Protein AF-A0A7R7CQD2-F1 (afdb_monomer)

Foldseek 3Di:
DPDDPPPPPPPPPDDDDFDQQQAHPPQDLPPPPVLVVLSRQLRSCLVVFVQLSNLQSLLVSLLVLLCLLCVLQVNNVQQADPVRHGHDLVSSLVSVVVCPRHNDDPCLNVLSVLSVVSNCCSVPPPPDDGGSVSSVVSRVVSNVSSNRSSVSSVD

Mean predicted aligned error: 5.49 Å

Solvent-accessible surface area (backbone atoms only — not comparable to full-atom values): 8810 Å² total; per-residue (Å²): 145,85,80,75,91,72,72,63,78,71,74,76,82,71,90,72,92,59,68,46,85,55,49,56,80,86,59,62,58,58,85,40,67,69,57,53,47,40,46,49,47,22,14,36,23,49,79,69,67,38,29,31,60,16,34,39,31,51,32,53,51,53,49,52,33,48,53,40,23,31,48,61,63,74,42,44,71,79,42,38,43,96,88,70,45,73,51,55,69,69,55,42,50,53,51,42,68,67,50,79,76,42,86,73,63,90,62,43,64,61,44,52,51,48,39,48,52,52,18,50,35,38,74,67,39,94,88,54,73,50,43,70,62,61,51,59,74,42,29,72,54,47,42,54,43,53,53,51,30,23,56,55,34,72,57

pLDDT: mean 92.01, std 12.52, range [43.28, 98.56]

Sequence (155 aa):
MFSDKYAGSFPIARAVRVTDSVIQNDLSLGGRSHLDQIRREANGCYDSGFYNACAMMCRRLVELLLIEAFQKGGHINAITAANGELRSFGDIIAATKSKQYVKLSRSAPSTLDKVKATGDAAAHHRYYNTSKRDIDDLNPNLRQLVAELAALAGL

Radius of gyration: 17.24 Å; Cα contacts (8 Å, |Δi|>4): 181; chains: 1; bounding box: 34×47×50 Å

Nearest PDB structures (foldseek):
  2hsb-assembly1_A  TM=8.829E-01  e=1.410E-02  Archaeoglobus fulgidus
  2q00-assembly1_A  TM=7.595E-01  e=1.169E-01  Saccharolobus solfataricus P2
  4nqf-assembly1_A  TM=5.300E-01  e=5.857E-01  Agrobacterium fabrum str. C58
  7dmf-assembly1_A  TM=3.410E-01  e=3.413E+00  synthetic construct

Structure (mmCIF, N/CA/C/O backbone):
data_AF-A0A7R7CQD2-F1
#
_entry.id   AF-A0A7R7CQD2-F1
#
loop_
_atom_site.group_PDB
_atom_site.id
_atom_site.type_symbol
_atom_site.label_atom_id
_atom_site.label_alt_id
_atom_site.label_comp_id
_atom_site.label_asym_id
_atom_site.label_entity_id
_atom_site.label_seq_id
_atom_site.pdbx_PDB_ins_code
_atom_site.Cartn_x
_atom_site.Cartn_y
_atom_site.Cartn_z
_atom_site.occupancy
_atom_site.B_iso_or_equiv
_atom_site.auth_seq_id
_atom_site.auth_comp_id
_atom_site.auth_asym_id
_atom_site.auth_atom_id
_atom_site.pdbx_PDB_model_num
ATOM 1 N N . MET A 1 1 ? -12.713 33.170 -26.641 1.00 43.28 1 MET A N 1
ATOM 2 C CA . MET A 1 1 ? -11.629 32.733 -27.549 1.00 43.28 1 MET A CA 1
ATOM 3 C C . MET A 1 1 ? -10.575 31.955 -26.754 1.00 43.28 1 MET A C 1
ATOM 5 O O . MET A 1 1 ? -9.477 32.438 -26.555 1.00 43.28 1 MET A O 1
ATOM 9 N N . PHE A 1 2 ? -10.939 30.772 -26.251 1.00 45.31 2 PHE A N 1
ATOM 10 C CA . PHE A 1 2 ? -10.046 29.769 -25.648 1.00 45.31 2 PHE A CA 1
ATOM 11 C C . PHE A 1 2 ? -10.810 28.437 -25.706 1.00 45.31 2 PHE A C 1
ATOM 13 O O . PHE A 1 2 ? -11.569 28.152 -24.787 1.00 45.31 2 PHE A O 1
ATOM 20 N N . SER A 1 3 ? -10.729 27.672 -26.804 1.00 51.88 3 SER A N 1
ATOM 21 C CA . SER A 1 3 ? -11.195 26.268 -26.755 1.00 51.88 3 SER A CA 1
ATOM 22 C C . SER A 1 3 ? -10.819 25.317 -27.890 1.00 51.88 3 SER A C 1
ATOM 24 O O . SER A 1 3 ? -11.083 24.142 -27.719 1.00 51.88 3 SER A O 1
ATOM 26 N N . ASP A 1 4 ? -10.142 25.715 -28.973 1.00 54.16 4 ASP A N 1
ATOM 27 C CA . ASP A 1 4 ? -9.929 24.747 -30.077 1.00 54.16 4 ASP A CA 1
ATOM 28 C C . ASP A 1 4 ? -8.476 24.303 -30.304 1.00 54.16 4 ASP A C 1
ATOM 30 O O . ASP A 1 4 ? -8.220 23.402 -31.095 1.00 54.16 4 ASP A O 1
ATOM 34 N N . LYS A 1 5 ? -7.491 24.867 -29.588 1.00 49.69 5 LYS A N 1
ATOM 35 C CA . LYS A 1 5 ? -6.067 24.504 -29.779 1.00 49.69 5 LYS A CA 1
ATOM 36 C C . LYS A 1 5 ? -5.597 23.266 -29.005 1.00 49.69 5 LYS A C 1
ATOM 38 O O . LYS A 1 5 ? -4.480 22.815 -29.234 1.00 49.69 5 LYS A O 1
ATOM 43 N N . TYR A 1 6 ? -6.433 22.714 -28.125 1.00 57.38 6 TYR A N 1
ATOM 44 C CA . TYR A 1 6 ? -6.125 21.505 -27.347 1.00 57.38 6 TYR A CA 1
ATOM 45 C C . TYR A 1 6 ? -7.096 20.352 -27.608 1.00 57.38 6 TYR A C 1
ATOM 47 O O . TYR A 1 6 ? -7.024 19.337 -26.924 1.00 57.38 6 TYR A O 1
ATOM 55 N N . ALA A 1 7 ? -7.934 20.444 -28.646 1.00 48.47 7 ALA A N 1
ATOM 56 C CA . ALA A 1 7 ? -8.692 19.308 -29.174 1.00 48.47 7 ALA A CA 1
ATOM 57 C C . ALA A 1 7 ? -7.779 18.309 -29.923 1.00 48.47 7 ALA A C 1
ATOM 59 O O . ALA A 1 7 ? -8.175 17.688 -30.906 1.00 48.47 7 ALA A O 1
ATOM 60 N N . GLY A 1 8 ? -6.523 18.174 -29.482 1.00 51.31 8 GLY A N 1
ATOM 61 C CA . GLY A 1 8 ? -5.679 17.062 -29.868 1.00 51.31 8 GLY A CA 1
ATOM 62 C C . GLY A 1 8 ? -6.349 15.810 -29.335 1.00 51.31 8 GLY A C 1
ATOM 63 O O . GLY A 1 8 ? -6.608 15.711 -28.139 1.00 51.31 8 GLY A O 1
ATOM 64 N N . SER A 1 9 ? -6.679 14.890 -30.235 1.00 57.34 9 SER A N 1
ATOM 65 C CA . SER A 1 9 ? -7.188 13.566 -29.907 1.00 57.34 9 SER A CA 1
ATOM 66 C C . SER A 1 9 ? -6.349 12.976 -28.775 1.00 57.34 9 SER A C 1
ATOM 68 O O . SER A 1 9 ? -5.211 12.557 -29.007 1.00 57.34 9 SER A O 1
ATOM 70 N N . PHE A 1 10 ? -6.881 12.957 -27.550 1.00 48.28 10 PHE A N 1
ATOM 71 C CA . PHE A 1 10 ? -6.310 12.116 -26.512 1.00 48.28 10 PHE A CA 1
ATOM 72 C C . PHE A 1 10 ? -6.282 10.709 -27.107 1.00 48.28 10 PHE A C 1
ATOM 74 O O . PHE A 1 10 ? -7.324 10.253 -27.593 1.00 48.28 10 PHE A O 1
ATOM 81 N N . PRO A 1 11 ? -5.113 10.048 -27.178 1.00 56.62 11 PRO A N 1
ATOM 82 C CA . PRO A 1 11 ? -5.060 8.705 -27.718 1.00 56.62 11 PRO A CA 1
ATOM 83 C C . PRO A 1 11 ? -6.063 7.869 -26.930 1.00 56.62 11 PRO A C 1
ATOM 85 O O . PRO A 1 11 ? -6.013 7.841 -25.698 1.00 56.62 11 PRO A O 1
ATOM 88 N N . ILE A 1 12 ? -7.005 7.242 -27.641 1.00 59.44 12 ILE A N 1
ATOM 89 C CA . ILE A 1 12 ? -7.933 6.283 -27.044 1.00 59.44 12 ILE A CA 1
ATOM 90 C C . ILE A 1 12 ? -7.062 5.310 -26.259 1.00 59.44 12 ILE A C 1
ATOM 92 O O . ILE A 1 12 ? -6.145 4.713 -26.832 1.00 59.44 12 ILE A O 1
ATOM 96 N N . ALA A 1 13 ? -7.290 5.227 -24.946 1.00 66.69 13 ALA A N 1
ATOM 97 C CA . ALA A 1 13 ? -6.454 4.441 -24.055 1.00 66.69 13 ALA A CA 1
ATOM 98 C C . ALA A 1 13 ? -6.352 3.016 -24.609 1.00 66.69 13 ALA A C 1
ATOM 100 O O . ALA A 1 13 ? -7.338 2.279 -24.668 1.00 66.69 13 ALA A O 1
ATOM 101 N N . ARG A 1 14 ? -5.160 2.646 -25.084 1.00 72.25 14 ARG A N 1
ATOM 102 C CA . ARG A 1 14 ? -4.939 1.329 -25.673 1.00 72.25 14 ARG A CA 1
ATOM 103 C C . ARG A 1 14 ? -5.132 0.282 -24.582 1.00 72.25 14 ARG A C 1
ATOM 105 O O . ARG A 1 14 ? -4.635 0.444 -23.469 1.00 72.25 14 ARG A O 1
ATOM 112 N N . ALA A 1 15 ? -5.813 -0.812 -24.911 1.00 73.06 15 ALA A N 1
ATOM 113 C CA . ALA A 1 15 ? -5.866 -1.969 -24.031 1.00 73.06 15 ALA A CA 1
ATOM 114 C C . ALA A 1 15 ? -4.437 -2.496 -23.813 1.00 73.06 15 ALA A C 1
ATOM 116 O O . ALA A 1 15 ? -3.817 -3.057 -24.719 1.00 73.06 15 ALA A O 1
ATOM 117 N N . VAL A 1 16 ? -3.897 -2.257 -22.618 1.00 82.56 16 VAL A N 1
ATOM 118 C CA . VAL A 1 16 ? -2.614 -2.807 -22.173 1.00 82.56 16 VAL A CA 1
ATOM 119 C C . VAL A 1 16 ? -2.892 -4.143 -21.498 1.00 82.56 16 VAL A C 1
ATOM 121 O O . VAL A 1 16 ? -3.764 -4.226 -20.625 1.00 82.56 16 VAL A O 1
ATOM 124 N N . ARG A 1 17 ? -2.160 -5.183 -21.911 1.00 87.38 17 ARG A N 1
ATOM 125 C CA . ARG A 1 17 ? -2.143 -6.465 -21.204 1.00 87.38 17 ARG A CA 1
ATOM 126 C C . ARG A 1 17 ? -1.396 -6.256 -19.892 1.00 87.38 17 ARG A C 1
ATOM 128 O O . ARG A 1 17 ? -0.230 -5.885 -19.921 1.00 87.38 17 ARG A O 1
ATOM 135 N N . VAL A 1 18 ? -2.089 -6.486 -18.786 1.00 94.50 18 VAL A N 1
ATOM 136 C CA . VAL A 1 18 ? -1.562 -6.332 -17.430 1.00 94.50 18 VAL A CA 1
ATOM 137 C C . VAL A 1 18 ? -1.552 -7.707 -16.772 1.00 94.50 18 VAL A C 1
ATOM 139 O O . VAL A 1 18 ? -2.554 -8.422 -16.826 1.00 94.50 18 VAL A O 1
ATOM 142 N N . THR A 1 19 ? -0.407 -8.095 -16.224 1.00 95.31 19 THR A N 1
ATOM 143 C CA . THR A 1 19 ? -0.223 -9.301 -15.418 1.00 95.31 19 THR A CA 1
ATOM 144 C C . THR A 1 19 ? -0.732 -9.068 -13.997 1.00 95.31 19 THR A C 1
ATOM 146 O O . THR A 1 19 ? -1.282 -8.018 -13.675 1.00 95.31 19 THR A O 1
ATOM 149 N N . ASP A 1 20 ? -0.575 -10.051 -13.125 1.00 94.88 20 ASP A N 1
ATOM 150 C CA . ASP A 1 20 ? -0.905 -9.957 -11.707 1.00 94.88 20 ASP A CA 1
ATOM 151 C C . ASP A 1 20 ? 0.328 -10.190 -10.818 1.00 94.88 20 ASP A C 1
ATOM 153 O O . ASP A 1 20 ? 0.252 -10.693 -9.697 1.00 94.88 20 ASP A O 1
ATOM 157 N N . SER A 1 21 ? 1.493 -9.784 -11.341 1.00 93.56 21 SER A N 1
ATOM 158 C CA . SER A 1 21 ? 2.806 -10.033 -10.741 1.00 93.56 21 SER A CA 1
ATOM 159 C C . SER A 1 21 ? 3.007 -9.362 -9.382 1.00 93.56 21 SER A C 1
ATOM 161 O O . SER A 1 21 ? 3.820 -9.852 -8.600 1.00 93.56 21 SER A O 1
ATOM 163 N N . VAL A 1 22 ? 2.309 -8.268 -9.063 1.00 96.56 22 VAL A N 1
ATOM 164 C CA . VAL A 1 22 ? 2.446 -7.559 -7.776 1.00 96.56 22 VAL A CA 1
ATOM 165 C C . VAL A 1 22 ? 1.290 -7.897 -6.843 1.00 96.56 22 VAL A C 1
ATOM 167 O O . VAL A 1 22 ? 1.504 -8.329 -5.714 1.00 96.56 22 VAL A O 1
ATOM 170 N N . ILE A 1 23 ? 0.057 -7.740 -7.313 1.00 96.06 23 ILE A N 1
ATOM 171 C CA . ILE A 1 23 ? -1.155 -8.051 -6.549 1.00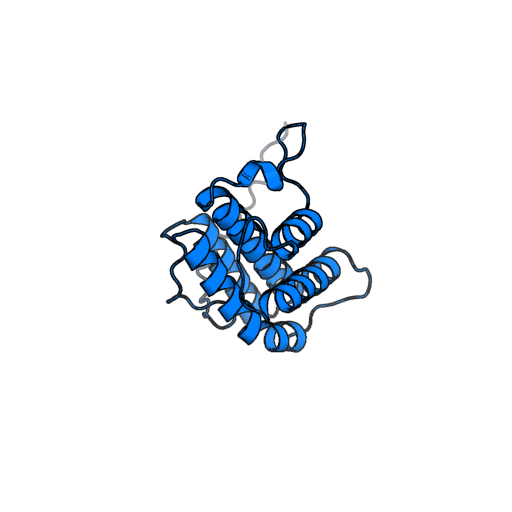 96.06 23 ILE A CA 1
ATOM 172 C C . ILE A 1 23 ? -2.027 -8.956 -7.410 1.00 96.06 23 ILE A C 1
ATOM 174 O O . ILE A 1 23 ? -2.397 -8.583 -8.526 1.00 96.06 23 ILE A O 1
ATOM 178 N N . GLN A 1 24 ? -2.355 -10.133 -6.883 1.00 94.88 24 GLN A N 1
ATOM 179 C CA . GLN A 1 24 ? -3.027 -11.180 -7.643 1.00 94.88 24 GLN A CA 1
ATOM 180 C C . GLN A 1 24 ? -4.487 -10.818 -7.956 1.00 94.88 24 GLN A C 1
ATOM 182 O O . GLN A 1 24 ? -5.162 -10.138 -7.176 1.00 94.88 24 GLN A O 1
ATOM 187 N N . ASN A 1 25 ? -4.979 -11.260 -9.115 1.00 93.38 25 ASN A N 1
ATOM 188 C CA . ASN A 1 25 ? -6.361 -10.993 -9.528 1.00 93.38 25 ASN A CA 1
ATOM 189 C C . ASN A 1 25 ? -7.386 -11.897 -8.824 1.00 93.38 25 ASN A C 1
ATOM 191 O O . ASN A 1 25 ? -8.565 -11.552 -8.788 1.00 93.38 25 ASN A O 1
ATOM 195 N N . ASP A 1 26 ? -6.946 -13.031 -8.274 1.00 93.06 26 ASP A N 1
ATOM 196 C CA . ASP A 1 26 ? -7.776 -13.954 -7.490 1.00 93.06 26 ASP A CA 1
ATOM 197 C C . ASP A 1 26 ? -8.131 -13.406 -6.098 1.00 93.06 26 ASP A C 1
ATOM 199 O O . ASP A 1 26 ? -9.111 -13.838 -5.490 1.00 93.06 26 ASP A O 1
ATOM 203 N N . LEU A 1 27 ? -7.378 -12.416 -5.611 1.00 93.75 27 LEU A N 1
ATOM 204 C CA . LEU A 1 27 ? -7.691 -11.711 -4.383 1.00 93.75 27 LEU A CA 1
ATOM 205 C C . LEU A 1 27 ? -8.922 -10.818 -4.582 1.00 93.75 27 LEU A C 1
ATOM 207 O O . LEU A 1 27 ? -8.886 -9.848 -5.346 1.00 93.75 27 LEU A O 1
ATOM 211 N N . SER A 1 28 ? -10.001 -11.121 -3.858 1.00 94.06 28 SER A N 1
ATOM 212 C CA . SER A 1 28 ? -11.202 -10.283 -3.843 1.00 94.06 28 SER A CA 1
ATOM 213 C C . SER A 1 28 ? -10.915 -8.923 -3.209 1.00 94.06 28 SER A C 1
ATOM 215 O O . SER A 1 28 ? -10.333 -8.832 -2.130 1.00 94.06 28 SER A O 1
ATOM 217 N N . LEU A 1 29 ? -11.372 -7.863 -3.877 1.00 94.31 29 LEU A N 1
ATOM 218 C CA . LEU A 1 29 ? -11.437 -6.496 -3.348 1.00 94.31 29 LEU A CA 1
ATOM 219 C C . LEU A 1 29 ? -12.903 -6.023 -3.259 1.00 94.31 29 LEU A C 1
ATOM 221 O O . LEU A 1 29 ? -13.205 -4.834 -3.385 1.00 94.31 29 LEU A O 1
ATOM 225 N N . GLY A 1 30 ? -13.829 -6.972 -3.072 1.00 87.12 30 GLY A N 1
ATOM 226 C CA . GLY A 1 30 ? -15.250 -6.725 -2.822 1.00 87.12 30 GLY A CA 1
ATOM 227 C C . GLY A 1 30 ? -16.021 -6.171 -4.017 1.00 87.12 30 GLY A C 1
ATOM 228 O O . GLY A 1 30 ? -17.023 -5.484 -3.830 1.00 87.12 30 GLY A O 1
ATOM 229 N N . GLY A 1 31 ? -15.533 -6.393 -5.243 1.00 84.56 31 GLY A N 1
ATOM 230 C CA . GLY A 1 31 ? -16.133 -5.854 -6.471 1.00 84.56 31 GLY A CA 1
ATOM 231 C C . GLY A 1 31 ? -16.079 -4.325 -6.571 1.00 84.56 31 GLY A C 1
ATOM 232 O O . GLY A 1 31 ? -16.842 -3.714 -7.323 1.00 84.56 31 GLY A O 1
ATOM 233 N N . ARG A 1 32 ? -15.208 -3.679 -5.786 1.00 87.50 32 ARG A N 1
ATOM 234 C CA . ARG A 1 32 ? -15.060 -2.225 -5.776 1.00 87.50 32 ARG A CA 1
ATOM 235 C C . ARG A 1 32 ? -14.166 -1.791 -6.930 1.00 87.50 32 ARG A C 1
ATOM 237 O O . ARG A 1 32 ? -12.941 -1.837 -6.834 1.00 87.50 32 ARG A O 1
ATOM 244 N N . SER A 1 33 ? -14.796 -1.269 -7.981 1.00 89.69 33 SER A N 1
ATOM 245 C CA . SER A 1 33 ? -14.137 -0.864 -9.231 1.00 89.69 33 SER A CA 1
ATOM 246 C C . SER A 1 33 ? -12.897 0.016 -9.041 1.00 89.69 33 SER A C 1
ATOM 248 O O . SER A 1 33 ? -11.917 -0.143 -9.763 1.00 89.69 33 SER A O 1
ATOM 250 N N . HIS A 1 34 ? -12.898 0.921 -8.060 1.00 94.19 34 HIS A N 1
ATOM 251 C CA . HIS A 1 34 ? -11.749 1.786 -7.794 1.00 94.19 34 HIS A CA 1
ATOM 252 C C . HIS A 1 34 ? -10.548 1.034 -7.189 1.00 94.19 34 HIS A C 1
ATOM 254 O O . HIS A 1 34 ? -9.414 1.351 -7.539 1.00 94.19 34 HIS A O 1
ATOM 260 N N . LEU A 1 35 ? -10.765 0.033 -6.324 1.00 96.62 35 LEU A N 1
ATOM 261 C CA . LEU A 1 35 ? -9.684 -0.791 -5.766 1.00 96.62 35 LEU A CA 1
ATOM 262 C C . LEU A 1 35 ? -9.106 -1.714 -6.841 1.00 96.62 35 LEU A C 1
ATOM 264 O O . LEU A 1 35 ? -7.887 -1.813 -6.980 1.00 96.62 35 LEU A O 1
ATOM 268 N N . ASP A 1 36 ? -9.975 -2.316 -7.656 1.00 95.50 36 ASP A N 1
ATOM 269 C CA . ASP A 1 36 ? -9.568 -3.137 -8.799 1.00 95.50 36 ASP A CA 1
ATOM 270 C C . ASP A 1 36 ? -8.770 -2.326 -9.830 1.00 95.50 36 ASP A C 1
ATOM 272 O O . ASP A 1 36 ? -7.778 -2.811 -10.381 1.00 95.50 36 ASP A O 1
ATOM 276 N N . GLN A 1 37 ? -9.159 -1.070 -10.057 1.00 95.94 37 GLN A N 1
ATOM 277 C CA . GLN A 1 37 ? -8.432 -0.154 -10.928 1.00 95.94 37 GLN A CA 1
ATOM 278 C C . GLN A 1 37 ? -7.035 0.165 -10.373 1.00 95.94 37 GLN A C 1
ATOM 280 O O . GLN A 1 37 ? -6.067 0.099 -11.126 1.00 95.94 37 GLN A O 1
ATOM 285 N N . ILE A 1 38 ? -6.894 0.420 -9.067 1.00 97.75 38 ILE A N 1
ATOM 286 C CA . ILE A 1 38 ? -5.579 0.655 -8.438 1.00 97.75 38 ILE A CA 1
ATOM 287 C C . ILE A 1 38 ? -4.706 -0.601 -8.497 1.00 97.75 38 ILE A C 1
ATOM 289 O O . ILE A 1 38 ? -3.516 -0.505 -8.794 1.00 97.75 38 ILE A O 1
ATOM 293 N N . ARG A 1 39 ? -5.280 -1.790 -8.265 1.00 97.38 39 ARG A N 1
ATOM 294 C CA . ARG A 1 39 ? -4.571 -3.065 -8.461 1.00 97.38 39 ARG A CA 1
ATOM 295 C C . ARG A 1 39 ? -4.041 -3.170 -9.890 1.00 97.38 39 ARG A C 1
ATOM 297 O O . ARG A 1 39 ? -2.868 -3.478 -10.095 1.00 97.38 39 ARG A O 1
ATOM 304 N N . ARG A 1 40 ? -4.894 -2.891 -10.880 1.00 96.31 40 ARG A N 1
ATOM 305 C CA . ARG A 1 40 ? -4.514 -2.909 -12.297 1.00 96.31 40 ARG A CA 1
ATOM 306 C C . ARG A 1 40 ? -3.417 -1.887 -12.605 1.00 96.31 40 ARG A C 1
ATOM 308 O O . ARG A 1 40 ? -2.510 -2.200 -13.368 1.00 96.31 40 ARG A O 1
ATOM 315 N N . GLU A 1 41 ? -3.468 -0.698 -12.014 1.00 97.19 41 GLU A N 1
ATOM 316 C CA . GLU A 1 41 ? -2.429 0.330 -12.152 1.00 97.19 41 GLU A CA 1
ATOM 317 C C . GLU A 1 41 ? -1.101 -0.125 -11.539 1.00 97.19 41 GLU A C 1
ATOM 319 O O . GLU A 1 41 ? -0.074 -0.040 -12.205 1.00 97.19 41 GLU A O 1
ATOM 324 N N . ALA A 1 42 ? -1.114 -0.686 -10.325 1.00 98.19 42 ALA A N 1
ATOM 325 C CA . ALA A 1 42 ? 0.082 -1.220 -9.674 1.00 98.19 42 ALA A CA 1
ATOM 326 C C . ALA A 1 42 ? 0.766 -2.290 -10.539 1.00 98.19 42 ALA A C 1
ATOM 328 O O . ALA A 1 42 ? 1.955 -2.177 -10.846 1.00 98.19 42 ALA A O 1
ATOM 329 N N . ASN A 1 43 ? 0.001 -3.284 -10.998 1.00 97.88 43 ASN A N 1
ATOM 330 C CA . ASN A 1 43 ? 0.521 -4.339 -11.863 1.00 97.88 43 ASN A CA 1
ATOM 331 C C . ASN A 1 43 ? 0.991 -3.797 -13.224 1.00 97.88 43 ASN A C 1
ATOM 333 O O . ASN A 1 43 ? 2.072 -4.147 -13.688 1.00 97.88 43 ASN A O 1
ATOM 337 N N . GLY A 1 44 ? 0.230 -2.897 -13.851 1.00 97.25 44 GLY A N 1
ATOM 338 C CA . GLY A 1 44 ? 0.591 -2.325 -15.150 1.00 97.25 44 GLY A CA 1
ATOM 339 C C . GLY A 1 44 ? 1.858 -1.468 -15.093 1.00 97.25 44 GLY A C 1
ATOM 340 O O . GLY A 1 44 ? 2.680 -1.516 -16.011 1.00 97.25 44 GLY A O 1
ATOM 341 N N . CYS A 1 45 ? 2.055 -0.722 -14.002 1.00 97.38 45 CYS A N 1
ATOM 342 C CA . CYS A 1 45 ? 3.293 0.007 -13.745 1.00 97.38 45 CYS A CA 1
ATOM 343 C C . CYS A 1 45 ? 4.480 -0.944 -13.589 1.00 97.38 45 CYS A C 1
ATOM 345 O O . CYS A 1 45 ? 5.542 -0.667 -14.141 1.00 97.38 45 CYS A O 1
ATOM 347 N N . TYR A 1 46 ? 4.304 -2.063 -12.885 1.00 97.94 46 TYR A N 1
ATOM 348 C CA . TYR A 1 46 ? 5.344 -3.080 -12.755 1.00 97.94 46 TYR A CA 1
ATOM 349 C C . TYR A 1 46 ? 5.719 -3.697 -14.107 1.00 97.94 46 TYR A C 1
ATOM 351 O O . TYR A 1 46 ? 6.895 -3.698 -14.468 1.00 97.94 46 TYR A O 1
ATOM 359 N N . ASP A 1 47 ? 4.728 -4.132 -14.888 1.00 97.06 47 ASP A N 1
ATOM 360 C CA . ASP A 1 47 ? 4.940 -4.738 -16.210 1.00 97.06 47 ASP A CA 1
ATOM 361 C C . ASP A 1 47 ? 5.642 -3.791 -17.187 1.00 97.06 47 ASP A C 1
ATOM 363 O O . ASP A 1 47 ? 6.419 -4.219 -18.039 1.00 97.06 47 ASP A O 1
ATOM 367 N N . SER A 1 48 ? 5.367 -2.493 -17.057 1.00 96.38 48 SER A N 1
ATOM 368 C CA . SER A 1 48 ? 5.935 -1.450 -17.913 1.00 96.38 48 SER A CA 1
ATOM 369 C C . SER A 1 48 ? 7.281 -0.917 -17.404 1.00 96.38 48 SER A C 1
ATOM 371 O O . SER A 1 48 ? 7.858 -0.029 -18.027 1.00 96.38 48 SER A O 1
ATOM 373 N N . GLY A 1 49 ? 7.787 -1.412 -16.269 1.00 96.88 49 GLY A N 1
ATOM 374 C CA . GLY A 1 49 ? 9.042 -0.952 -15.667 1.00 96.88 49 GLY A CA 1
ATOM 375 C C . GLY A 1 49 ? 8.966 0.408 -14.956 1.00 96.88 49 GLY A C 1
ATOM 376 O O . GLY A 1 49 ? 9.997 0.984 -14.611 1.00 96.88 49 GLY A O 1
ATOM 377 N N . PHE A 1 50 ? 7.767 0.935 -14.700 1.00 97.75 50 PHE A N 1
ATOM 378 C CA . PHE A 1 50 ? 7.537 2.194 -13.984 1.00 97.75 50 PHE A CA 1
ATOM 379 C C . PHE A 1 50 ? 7.474 1.968 -12.468 1.00 97.75 50 PHE A C 1
ATOM 381 O O . PHE A 1 50 ? 6.442 2.166 -11.825 1.00 97.75 50 PHE A O 1
ATOM 388 N N . TYR A 1 51 ? 8.590 1.549 -11.875 1.00 98.50 51 TYR A N 1
ATOM 389 C CA . TYR A 1 51 ? 8.618 1.074 -10.487 1.00 98.50 51 TYR A CA 1
ATOM 390 C C . TYR A 1 51 ? 8.311 2.153 -9.435 1.00 98.50 51 TYR A C 1
ATOM 392 O O . TYR A 1 51 ? 7.692 1.833 -8.424 1.00 98.50 51 TYR A O 1
ATOM 400 N N . ASN A 1 52 ? 8.639 3.432 -9.677 1.00 98.56 52 ASN A N 1
ATOM 401 C CA . ASN A 1 52 ? 8.202 4.531 -8.797 1.00 98.56 52 ASN A CA 1
ATOM 402 C C . ASN A 1 52 ? 6.673 4.617 -8.729 1.00 98.56 52 ASN A C 1
ATOM 404 O O . ASN A 1 52 ? 6.088 4.645 -7.648 1.00 98.56 52 ASN A O 1
ATOM 408 N N . ALA A 1 53 ? 6.018 4.598 -9.893 1.00 98.44 53 ALA A N 1
ATOM 409 C CA . ALA A 1 53 ? 4.563 4.620 -9.971 1.00 98.44 53 ALA A CA 1
ATOM 410 C C . ALA A 1 53 ? 3.957 3.347 -9.359 1.00 98.44 53 ALA A C 1
ATOM 412 O O . ALA A 1 53 ? 2.980 3.434 -8.618 1.00 98.44 53 ALA A O 1
ATOM 413 N N . CYS A 1 54 ? 4.582 2.184 -9.577 1.00 98.56 54 CYS A N 1
ATOM 414 C CA . CYS A 1 54 ? 4.184 0.931 -8.934 1.00 98.56 54 CYS A CA 1
ATOM 415 C C . CYS A 1 54 ? 4.191 1.056 -7.402 1.00 98.56 54 CYS A C 1
ATOM 417 O O . CYS A 1 54 ? 3.192 0.732 -6.763 1.00 98.56 54 CYS A O 1
ATOM 419 N N . ALA A 1 55 ? 5.274 1.567 -6.806 1.00 98.56 55 ALA A N 1
ATOM 420 C CA . ALA A 1 55 ? 5.365 1.769 -5.359 1.00 98.56 55 ALA A CA 1
ATOM 421 C C . ALA A 1 55 ? 4.275 2.713 -4.831 1.00 98.56 55 ALA A C 1
ATOM 423 O O . ALA A 1 55 ? 3.653 2.431 -3.803 1.00 98.56 55 ALA A O 1
ATOM 424 N N . MET A 1 56 ? 4.004 3.807 -5.548 1.00 98.44 56 MET A N 1
ATOM 425 C CA . MET A 1 56 ? 2.941 4.750 -5.191 1.00 98.44 56 MET A CA 1
ATOM 426 C C . MET A 1 56 ? 1.552 4.098 -5.238 1.00 98.44 56 MET A C 1
ATOM 428 O O . MET A 1 56 ? 0.750 4.324 -4.332 1.00 98.44 56 MET A O 1
ATOM 432 N N . MET A 1 57 ? 1.271 3.259 -6.242 1.00 98.56 57 MET A N 1
ATOM 433 C CA . MET A 1 57 ? -0.000 2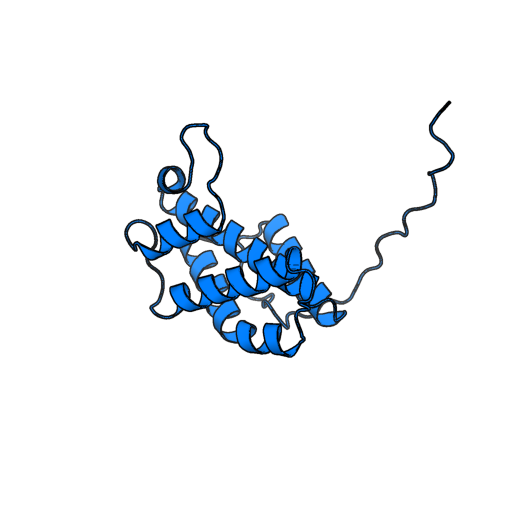.531 -6.333 1.00 98.56 57 MET A CA 1
ATOM 434 C C . MET A 1 57 ? -0.146 1.486 -5.223 1.00 98.56 57 MET A C 1
ATOM 436 O O . MET A 1 57 ? -1.213 1.395 -4.618 1.00 98.56 57 MET A O 1
ATOM 440 N N . CYS A 1 58 ? 0.925 0.762 -4.879 1.00 98.50 58 CYS A N 1
ATOM 441 C CA . CYS A 1 58 ? 0.924 -0.158 -3.739 1.00 98.50 58 CYS A CA 1
ATOM 442 C C . CYS A 1 58 ? 0.615 0.574 -2.425 1.00 98.50 58 CYS A C 1
ATOM 444 O O . CYS A 1 58 ? -0.232 0.129 -1.652 1.00 98.50 58 CYS A O 1
ATOM 446 N N . ARG A 1 59 ? 1.258 1.726 -2.188 1.00 98.50 59 ARG A N 1
ATOM 447 C CA . ARG A 1 59 ? 1.000 2.566 -1.009 1.00 98.50 59 ARG A CA 1
ATOM 448 C C . ARG A 1 59 ? -0.449 3.051 -0.964 1.00 98.50 59 ARG A C 1
ATOM 450 O O . ARG A 1 59 ? -1.095 2.900 0.068 1.00 98.50 59 ARG A O 1
ATOM 457 N N . ARG A 1 60 ? -0.971 3.555 -2.086 1.00 98.19 60 ARG A N 1
ATOM 458 C CA . ARG A 1 60 ? -2.368 3.999 -2.209 1.00 98.19 60 ARG A CA 1
ATOM 459 C C . ARG A 1 60 ? -3.358 2.870 -1.921 1.00 98.19 60 ARG A C 1
ATOM 461 O O . ARG A 1 60 ? -4.324 3.088 -1.198 1.00 98.19 60 ARG A O 1
ATOM 468 N N . LEU A 1 61 ? -3.129 1.672 -2.462 1.00 98.56 61 LEU A N 1
ATOM 469 C CA . LEU A 1 61 ? -4.012 0.530 -2.219 1.00 98.56 61 LEU A CA 1
ATOM 470 C C . LEU A 1 61 ? -4.044 0.152 -0.735 1.00 98.56 61 LEU A C 1
ATOM 472 O O . LEU A 1 61 ? -5.121 -0.031 -0.176 1.00 98.56 61 LEU A O 1
ATOM 476 N N . VAL A 1 62 ? -2.875 0.065 -0.093 1.00 98.56 62 VAL A N 1
ATOM 477 C CA . VAL A 1 62 ? -2.775 -0.267 1.336 1.00 98.56 62 VAL A CA 1
ATOM 478 C C . VAL A 1 62 ? -3.460 0.787 2.206 1.00 98.56 62 VAL A C 1
ATOM 480 O O . VAL A 1 62 ? -4.165 0.428 3.144 1.00 98.56 62 VAL A O 1
ATOM 483 N N . GLU A 1 63 ? -3.293 2.073 1.894 1.00 98.50 63 GLU A N 1
ATOM 484 C CA . GLU A 1 63 ? -3.964 3.163 2.608 1.00 98.50 63 GLU A CA 1
ATOM 485 C C . GLU A 1 63 ? -5.490 3.041 2.540 1.00 98.50 63 GLU A C 1
ATOM 487 O O . GLU A 1 63 ? -6.154 3.079 3.577 1.00 98.50 63 GLU A O 1
ATOM 492 N N . LEU A 1 64 ? -6.046 2.815 1.346 1.00 98.25 64 LEU A N 1
ATOM 493 C CA . LEU A 1 64 ? -7.489 2.638 1.181 1.00 98.25 64 LEU A CA 1
ATOM 494 C C . LEU A 1 64 ? -8.001 1.397 1.910 1.00 98.25 64 LEU A C 1
ATOM 496 O O . LEU A 1 64 ? -9.015 1.472 2.594 1.00 98.25 64 LEU A O 1
ATOM 500 N N . LEU A 1 65 ? -7.291 0.271 1.830 1.00 98.31 65 LEU A N 1
ATOM 501 C CA . LEU A 1 65 ? -7.698 -0.946 2.531 1.00 98.31 65 LEU A CA 1
ATOM 502 C C . LEU A 1 65 ? -7.642 -0.797 4.057 1.00 98.31 65 LEU A C 1
ATOM 504 O O . LEU A 1 65 ? -8.492 -1.353 4.749 1.00 98.31 65 LEU A O 1
ATOM 508 N N . LEU A 1 66 ? -6.697 -0.019 4.596 1.00 98.19 66 LEU A N 1
ATOM 509 C CA . LEU A 1 66 ? -6.712 0.340 6.015 1.00 98.19 66 LEU A CA 1
ATOM 510 C C . LEU A 1 66 ? -7.953 1.160 6.357 1.00 98.19 66 LEU A C 1
ATOM 512 O O . LEU A 1 66 ? -8.649 0.818 7.307 1.00 98.19 66 LEU A O 1
ATOM 516 N N . ILE A 1 67 ? -8.258 2.204 5.584 1.00 97.88 67 ILE A N 1
ATOM 517 C CA . ILE A 1 67 ? -9.455 3.026 5.809 1.00 97.88 67 ILE A CA 1
ATOM 518 C C . ILE A 1 67 ? -10.714 2.149 5.806 1.00 97.88 67 ILE A C 1
ATOM 520 O O . ILE A 1 67 ? -11.525 2.245 6.726 1.00 97.88 67 ILE A O 1
ATOM 524 N N . GLU A 1 68 ? -10.840 1.239 4.840 1.00 97.69 68 GLU A N 1
ATOM 525 C CA . GLU A 1 68 ? -11.952 0.287 4.771 1.00 97.69 68 GLU A CA 1
ATOM 526 C C . GLU A 1 68 ? -12.000 -0.660 5.977 1.00 97.69 68 GLU A C 1
ATOM 528 O O . GLU A 1 68 ? -13.076 -0.903 6.520 1.00 97.69 68 GLU A O 1
ATOM 533 N N . ALA A 1 69 ? -10.855 -1.151 6.458 1.00 97.62 69 ALA A N 1
ATOM 534 C CA . ALA A 1 69 ? -10.793 -1.986 7.657 1.00 97.62 69 ALA A CA 1
ATOM 535 C C . ALA A 1 69 ? -11.241 -1.223 8.920 1.00 97.62 69 ALA A C 1
ATOM 537 O O . ALA A 1 69 ? -12.016 -1.749 9.721 1.00 97.62 69 ALA A O 1
ATOM 538 N N . PHE A 1 70 ? -10.822 0.037 9.088 1.00 98.06 70 PHE A N 1
ATOM 539 C CA . PHE A 1 70 ? -11.289 0.890 10.190 1.00 98.06 70 PHE A CA 1
ATOM 540 C C . PHE A 1 70 ? -12.783 1.206 10.076 1.00 98.06 70 PHE A C 1
ATOM 542 O O . PHE A 1 70 ? -13.496 1.168 11.081 1.00 98.06 70 PHE A O 1
ATOM 549 N N . GLN A 1 71 ? -13.267 1.483 8.864 1.00 96.75 71 GLN A N 1
ATOM 550 C CA . GLN A 1 71 ? -14.682 1.717 8.593 1.00 96.75 71 GLN A CA 1
ATOM 551 C C . GLN A 1 71 ? -15.512 0.476 8.943 1.00 96.75 71 GLN A C 1
ATOM 553 O O . GLN A 1 71 ? -16.499 0.580 9.673 1.00 96.75 71 GLN A O 1
ATOM 558 N N . LYS A 1 72 ? -15.088 -0.707 8.483 1.00 96.88 72 LYS A N 1
ATOM 559 C CA . LYS A 1 72 ? -15.761 -1.984 8.743 1.00 96.88 72 LYS A CA 1
ATOM 560 C C . LYS A 1 72 ? -15.793 -2.334 10.229 1.00 96.88 72 LYS A C 1
ATOM 562 O O . LYS A 1 72 ? -16.802 -2.848 10.706 1.00 96.88 72 LYS A O 1
ATOM 567 N N . GLY A 1 73 ? -14.719 -2.025 10.955 1.00 95.81 73 GLY A N 1
ATOM 568 C CA . GLY A 1 73 ? -14.627 -2.199 12.404 1.00 95.81 73 GLY A CA 1
ATOM 569 C C . GLY A 1 73 ? -15.406 -1.168 13.230 1.00 95.81 73 GLY A C 1
ATOM 570 O O . GLY A 1 73 ? -15.445 -1.288 14.449 1.00 95.81 73 GLY A O 1
ATOM 571 N N . GLY A 1 74 ? -16.017 -0.149 12.612 1.00 96.56 74 GLY A N 1
ATOM 572 C CA . GLY A 1 74 ? -16.721 0.917 13.338 1.00 96.56 74 GLY A CA 1
ATOM 573 C C . GLY A 1 74 ? -15.782 1.880 14.076 1.00 96.56 74 GLY A C 1
ATOM 574 O O . GLY A 1 74 ? -16.171 2.506 15.062 1.00 96.56 74 GLY A O 1
ATOM 575 N N . HIS A 1 75 ? -14.535 2.001 13.619 1.00 97.00 75 HIS A N 1
ATOM 576 C CA . HIS A 1 75 ? -13.475 2.772 14.272 1.00 97.00 75 HIS A CA 1
ATOM 577 C C . HIS A 1 75 ? -12.922 3.904 13.400 1.00 97.00 75 HIS A C 1
ATOM 579 O O . HIS A 1 75 ? -11.835 4.409 13.672 1.00 97.00 75 HI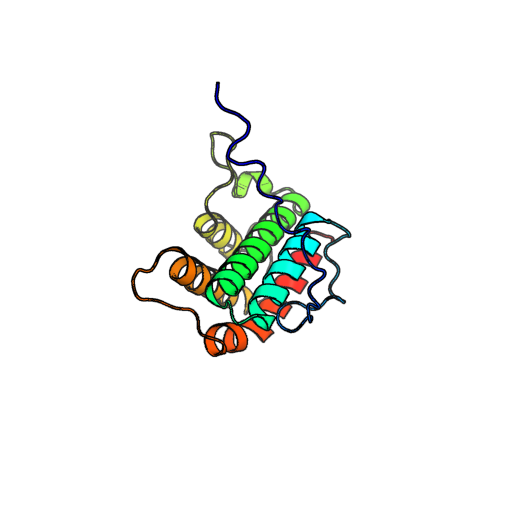S A O 1
ATOM 585 N N . ILE A 1 76 ? -13.667 4.346 12.381 1.00 97.06 76 ILE A N 1
ATOM 586 C CA . ILE A 1 76 ? -13.239 5.419 11.468 1.00 97.06 76 ILE A CA 1
ATOM 587 C C . ILE A 1 76 ? -12.812 6.696 12.208 1.00 97.06 76 ILE A C 1
ATOM 589 O O . ILE A 1 76 ? -11.785 7.282 11.885 1.00 97.06 76 ILE A O 1
ATOM 593 N N . ASN A 1 77 ? -13.503 7.045 13.298 1.00 96.31 77 ASN A N 1
ATOM 594 C CA . ASN A 1 77 ? -13.195 8.218 14.120 1.00 96.31 77 ASN A CA 1
ATOM 595 C C . ASN A 1 77 ? -11.776 8.194 14.719 1.00 96.31 77 ASN A C 1
ATOM 597 O O . ASN A 1 77 ? -11.228 9.250 15.019 1.00 96.31 77 ASN A O 1
ATOM 601 N N . ALA A 1 78 ? -11.159 7.017 14.881 1.00 96.69 78 ALA A N 1
ATOM 602 C CA . ALA A 1 78 ? -9.776 6.905 15.351 1.00 96.69 78 ALA A CA 1
ATOM 603 C C . ALA A 1 78 ? -8.759 7.430 14.321 1.00 96.69 78 ALA A C 1
ATOM 605 O O . ALA A 1 78 ? -7.643 7.801 14.688 1.00 96.69 78 ALA A O 1
ATOM 606 N N . ILE A 1 79 ? -9.148 7.479 13.044 1.00 97.38 79 ILE A N 1
ATOM 607 C CA . ILE A 1 79 ? -8.325 7.951 11.927 1.00 97.38 79 ILE A CA 1
ATOM 608 C C . ILE A 1 79 ? -8.899 9.195 11.235 1.00 97.38 79 ILE A C 1
ATOM 610 O O . ILE A 1 79 ? -8.402 9.601 10.187 1.00 97.38 79 ILE A O 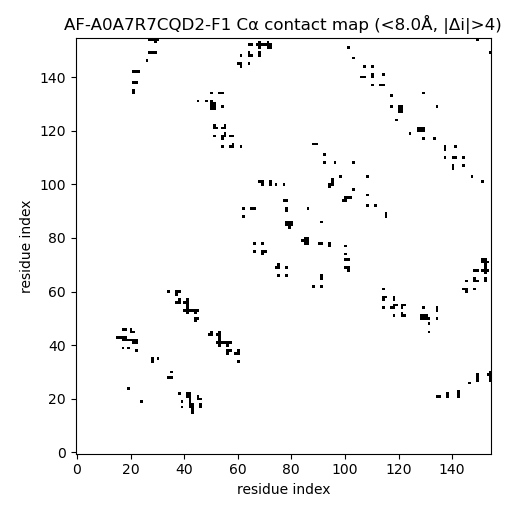1
ATOM 614 N N . THR A 1 80 ? -9.888 9.843 11.847 1.00 97.25 80 THR A N 1
ATOM 615 C CA . THR A 1 80 ? -10.441 11.130 11.413 1.00 97.25 80 THR A CA 1
ATOM 616 C C . THR A 1 80 ? -9.963 12.236 12.362 1.00 97.25 80 THR A C 1
ATOM 618 O O . THR A 1 80 ? -9.806 12.035 13.570 1.00 97.25 80 THR A O 1
ATOM 621 N N . ALA A 1 81 ? -9.640 13.403 11.817 1.00 94.75 81 ALA A N 1
ATOM 622 C CA . ALA A 1 81 ? -9.291 14.599 12.569 1.00 94.75 81 ALA A CA 1
ATOM 623 C C . ALA A 1 81 ? -10.553 15.357 13.022 1.00 94.75 81 ALA A C 1
ATOM 625 O O . ALA A 1 81 ? -11.664 15.096 12.566 1.00 94.75 81 ALA A O 1
ATOM 626 N N . ALA A 1 82 ? -10.390 16.324 13.928 1.00 93.25 82 ALA A N 1
ATOM 627 C CA . ALA A 1 82 ? -11.517 17.084 14.480 1.00 93.25 82 ALA A CA 1
ATOM 628 C C . ALA A 1 82 ? -12.298 17.888 13.421 1.00 93.25 82 ALA A C 1
ATOM 630 O O . ALA A 1 82 ? -13.477 18.169 13.612 1.00 93.25 82 ALA A O 1
ATOM 631 N N . ASN A 1 83 ? -11.655 18.238 12.305 1.00 93.94 83 ASN A N 1
ATOM 632 C CA . ASN A 1 83 ? -12.271 18.924 11.168 1.00 93.94 83 ASN A CA 1
ATOM 633 C C . ASN A 1 83 ? -13.035 17.978 10.216 1.00 93.94 83 ASN A C 1
ATOM 635 O O . ASN A 1 83 ? -13.560 18.440 9.208 1.00 93.94 83 ASN A O 1
ATOM 639 N N . GLY A 1 84 ? -13.093 16.674 10.512 1.00 93.12 84 GLY A N 1
ATOM 640 C CA . GLY A 1 84 ? -13.761 15.667 9.685 1.00 93.12 84 GLY A CA 1
ATOM 641 C C . GLY A 1 84 ? -12.896 15.068 8.572 1.00 93.12 84 GLY A C 1
ATOM 642 O O . G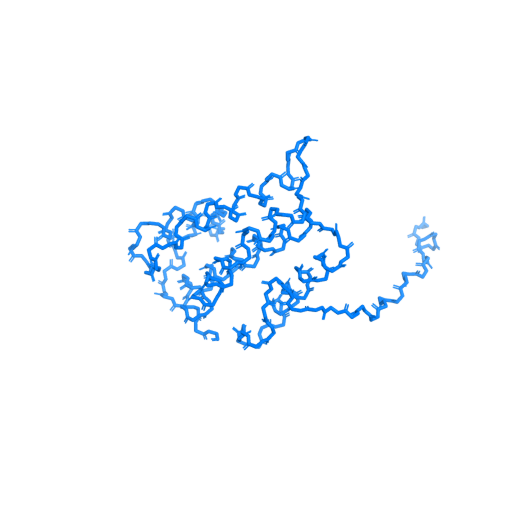LY A 1 84 ? -13.355 14.161 7.880 1.00 93.12 84 GLY A O 1
ATOM 643 N N . GLU A 1 85 ? -11.650 15.516 8.401 1.00 96.31 85 GLU A N 1
ATOM 644 C CA . GLU A 1 85 ? -10.739 14.974 7.388 1.00 96.31 85 GLU A CA 1
ATOM 645 C C . GLU A 1 85 ? -10.049 13.693 7.868 1.00 96.31 85 GLU A C 1
ATOM 647 O O . GLU A 1 85 ? -9.783 13.512 9.058 1.00 96.31 85 GLU A O 1
ATOM 652 N N . LEU A 1 86 ? -9.724 12.792 6.938 1.00 97.12 86 LEU A N 1
ATOM 653 C CA . LEU A 1 86 ? -8.883 11.638 7.248 1.00 97.12 86 LEU A CA 1
ATOM 654 C C . LEU A 1 86 ? -7.465 12.096 7.596 1.00 97.12 86 LEU A C 1
ATOM 656 O O . LEU A 1 86 ? -6.907 12.994 6.965 1.00 97.12 86 LEU A O 1
ATOM 660 N N . ARG A 1 87 ? -6.874 11.455 8.605 1.00 97.44 87 ARG A N 1
ATOM 661 C CA . ARG A 1 87 ? -5.479 11.691 8.979 1.00 97.44 87 ARG A CA 1
ATOM 662 C C . ARG A 1 87 ? -4.529 11.160 7.905 1.00 97.44 87 ARG A C 1
ATOM 664 O O . ARG A 1 87 ? -4.914 10.377 7.042 1.00 97.44 87 ARG A O 1
ATOM 671 N N . SER A 1 88 ? -3.263 11.566 7.985 1.00 96.56 88 SER A N 1
ATOM 672 C CA . SER A 1 88 ? -2.245 11.130 7.027 1.00 96.56 88 SER A CA 1
ATOM 673 C C . SER A 1 88 ? -2.034 9.611 7.063 1.00 96.56 88 SER A C 1
ATOM 675 O O . SER A 1 88 ? -2.225 8.975 8.102 1.00 96.56 88 SER A O 1
ATOM 677 N N . PHE A 1 89 ? -1.525 9.027 5.973 1.00 97.25 89 PHE A N 1
ATOM 678 C CA . PHE A 1 89 ? -1.148 7.608 5.943 1.00 97.25 89 PHE A CA 1
ATOM 679 C C . PHE A 1 89 ? -0.257 7.187 7.126 1.00 97.25 89 PHE A C 1
ATOM 681 O O . PHE A 1 89 ? -0.409 6.098 7.679 1.00 97.25 89 PHE A O 1
ATOM 688 N N . GLY A 1 90 ? 0.666 8.062 7.547 1.00 97.12 90 GLY A N 1
ATOM 689 C CA . GLY A 1 90 ? 1.530 7.813 8.702 1.00 97.12 90 GLY A CA 1
ATOM 690 C C . GLY A 1 90 ? 0.751 7.703 10.013 1.00 97.12 90 GLY A C 1
ATOM 691 O O . GLY A 1 90 ? 1.000 6.786 10.796 1.00 97.12 90 GLY A O 1
ATOM 692 N N . ASP A 1 91 ? -0.225 8.584 10.221 1.00 97.00 91 ASP A N 1
ATOM 693 C CA . ASP A 1 91 ? -1.092 8.558 11.402 1.00 97.00 91 ASP A CA 1
ATOM 694 C C . ASP A 1 91 ? -2.019 7.339 11.398 1.00 97.00 91 ASP A C 1
ATOM 696 O O . ASP A 1 91 ? -2.222 6.711 12.438 1.00 97.00 91 ASP A O 1
ATOM 700 N N . ILE A 1 92 ? -2.539 6.957 10.227 1.00 97.88 92 ILE A N 1
ATOM 701 C CA . ILE A 1 92 ? -3.349 5.744 10.060 1.00 97.88 92 ILE A CA 1
ATOM 702 C C . ILE A 1 92 ? -2.519 4.505 10.429 1.00 97.88 92 ILE A C 1
ATOM 704 O O . ILE A 1 92 ? -2.979 3.653 11.194 1.00 97.88 92 ILE A O 1
ATOM 708 N N . ILE A 1 93 ? -1.268 4.410 9.961 1.00 97.38 93 ILE A N 1
ATOM 709 C CA . ILE A 1 93 ? -0.350 3.325 10.345 1.00 97.38 93 ILE A CA 1
ATOM 710 C C . ILE A 1 93 ? -0.102 3.328 11.858 1.00 97.38 93 ILE A C 1
ATOM 712 O O . ILE A 1 93 ? -0.129 2.264 12.479 1.00 97.38 93 ILE A O 1
ATOM 716 N N . ALA A 1 94 ? 0.115 4.492 12.474 1.00 96.31 94 ALA A N 1
ATOM 717 C CA . ALA A 1 94 ? 0.316 4.589 13.918 1.00 96.31 94 ALA A CA 1
ATOM 718 C C . ALA A 1 94 ? -0.910 4.080 14.700 1.00 96.31 94 ALA A C 1
ATOM 720 O O . ALA A 1 94 ? -0.767 3.246 15.599 1.00 96.31 94 ALA A O 1
ATOM 721 N N . ALA A 1 95 ? -2.119 4.495 14.304 1.00 95.94 95 ALA A N 1
ATOM 722 C CA . ALA A 1 95 ? -3.369 4.008 14.885 1.00 95.94 95 ALA A CA 1
ATOM 723 C C . ALA A 1 95 ? -3.525 2.490 14.708 1.00 95.94 95 ALA A C 1
ATOM 725 O O . ALA A 1 95 ? -3.916 1.790 15.642 1.00 95.94 95 ALA A O 1
ATOM 726 N N . THR A 1 96 ? -3.146 1.960 13.546 1.00 94.56 96 THR A N 1
ATOM 727 C CA . THR A 1 96 ? -3.165 0.519 13.254 1.00 94.56 96 THR A CA 1
ATOM 728 C C . THR A 1 96 ? -2.219 -0.257 14.177 1.00 94.56 96 THR A C 1
ATOM 730 O O . THR A 1 96 ? -2.586 -1.279 14.756 1.00 94.56 96 THR A O 1
ATOM 733 N N . LYS A 1 97 ? -0.997 0.249 14.377 1.00 93.38 97 LYS A N 1
ATOM 734 C CA . LYS A 1 97 ? 0.039 -0.388 15.205 1.00 93.38 97 LYS A CA 1
ATOM 735 C C . LYS A 1 97 ? -0.274 -0.414 16.697 1.00 93.38 97 LYS A C 1
ATOM 737 O O . LYS A 1 97 ? 0.290 -1.251 17.398 1.00 93.38 97 LYS A O 1
ATOM 742 N N . SER A 1 98 ? -1.183 0.438 17.174 1.00 91.69 98 SER A N 1
ATOM 743 C CA . SER A 1 98 ? -1.685 0.374 18.554 1.00 91.69 98 SER A CA 1
ATOM 744 C C . SER A 1 98 ? -2.368 -0.964 18.877 1.00 91.69 98 SER A C 1
ATOM 746 O O . SER A 1 98 ? -2.482 -1.324 20.046 1.00 91.69 98 SER A O 1
ATOM 748 N N . LYS A 1 99 ? -2.825 -1.702 17.847 1.00 84.69 99 LYS A N 1
ATOM 749 C CA . LYS A 1 99 ? -3.617 -2.943 17.940 1.00 84.69 99 LYS A CA 1
ATOM 750 C C . LYS A 1 99 ? -4.938 -2.804 18.703 1.00 84.69 99 LYS A C 1
ATOM 752 O O . LYS A 1 99 ? -5.575 -3.810 19.010 1.00 84.69 99 LYS A O 1
ATOM 757 N N . GLN A 1 100 ? -5.358 -1.574 18.994 1.00 89.56 100 GLN A N 1
ATOM 758 C CA . GLN A 1 100 ? -6.599 -1.293 19.705 1.00 89.56 100 GLN A CA 1
ATOM 759 C C . GLN A 1 100 ? -7.821 -1.470 18.796 1.00 89.56 100 GLN A C 1
ATOM 761 O O . GLN A 1 100 ? -8.828 -2.020 19.229 1.00 89.56 100 GLN A O 1
ATOM 766 N N . TYR A 1 101 ? -7.714 -1.023 17.542 1.00 91.31 101 TYR A N 1
ATOM 767 C CA . TYR A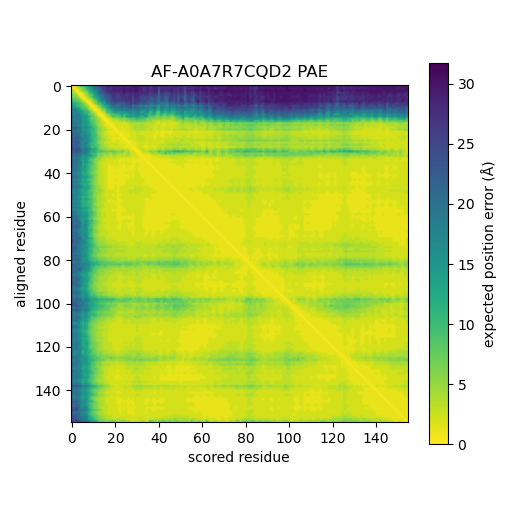 1 101 ? -8.843 -0.929 16.607 1.00 91.31 101 TYR A CA 1
ATOM 768 C C . TYR A 1 101 ? -8.824 -2.014 15.531 1.00 91.31 101 TYR A C 1
ATOM 770 O O . TYR A 1 101 ? -9.860 -2.554 15.163 1.00 91.31 101 TYR A O 1
ATOM 778 N N . VAL A 1 102 ? -7.632 -2.348 15.033 1.00 90.94 102 VAL A N 1
ATOM 779 C CA . VAL A 1 102 ? -7.428 -3.349 13.984 1.00 90.94 102 VAL A CA 1
ATOM 780 C C . VAL A 1 102 ? -6.359 -4.323 14.459 1.00 90.94 102 VAL A C 1
ATOM 782 O O . VAL A 1 102 ? -5.285 -3.918 14.909 1.00 90.94 102 VAL A O 1
ATOM 785 N N . LYS A 1 103 ? -6.656 -5.622 14.386 1.00 92.06 103 LYS A N 1
ATOM 786 C CA . LYS A 1 103 ? -5.730 -6.684 14.787 1.00 92.06 103 LYS A CA 1
ATOM 787 C C . LYS A 1 103 ? -5.093 -7.284 13.545 1.00 92.06 103 LYS A C 1
ATOM 789 O O . LYS A 1 103 ? -5.740 -8.047 12.841 1.00 92.06 103 LYS A O 1
ATOM 794 N N . LEU A 1 104 ? -3.834 -6.931 13.315 1.00 92.69 104 LEU A N 1
ATOM 795 C CA . LEU A 1 104 ? -3.034 -7.486 12.230 1.00 92.69 104 LEU A CA 1
ATOM 796 C C . LEU A 1 104 ? -2.077 -8.577 12.717 1.00 92.69 104 LEU A C 1
ATOM 798 O O . LEU A 1 104 ? -1.702 -8.641 13.896 1.00 92.69 104 LEU A O 1
ATOM 802 N N . SER A 1 105 ? -1.626 -9.380 11.764 1.00 93.75 105 SER A N 1
ATOM 803 C CA . SER A 1 105 ? -0.562 -10.356 11.885 1.00 93.75 105 SER A CA 1
ATOM 804 C C . SER A 1 105 ? 0.734 -9.713 12.383 1.00 93.75 105 SER A C 1
ATOM 806 O O . SER A 1 105 ? 0.971 -8.504 12.305 1.00 93.75 105 SER A O 1
ATOM 808 N N . ARG A 1 106 ? 1.619 -10.544 12.940 1.00 92.56 106 ARG A N 1
ATOM 809 C CA . ARG A 1 106 ? 2.855 -10.074 13.581 1.00 92.56 106 ARG A CA 1
ATOM 810 C C . ARG A 1 106 ? 3.790 -9.341 12.609 1.00 92.56 106 ARG A C 1
ATOM 812 O O . ARG A 1 106 ? 4.508 -8.445 13.045 1.00 92.56 106 ARG A O 1
ATOM 819 N N . SER A 1 107 ? 3.797 -9.724 11.332 1.00 91.94 107 SER A N 1
ATOM 820 C CA . SER A 1 107 ? 4.667 -9.160 10.290 1.00 91.94 107 SER A CA 1
ATOM 821 C C . SER A 1 107 ? 4.115 -7.869 9.678 1.00 91.94 107 SER A C 1
ATOM 823 O O . SER A 1 107 ? 4.906 -7.018 9.260 1.00 91.94 107 SER A O 1
ATOM 825 N N . ALA A 1 108 ? 2.792 -7.676 9.678 1.00 95.69 108 ALA A N 1
ATOM 826 C CA . ALA A 1 108 ? 2.127 -6.556 9.018 1.00 95.69 108 ALA A CA 1
ATOM 827 C C . ALA A 1 108 ? 2.64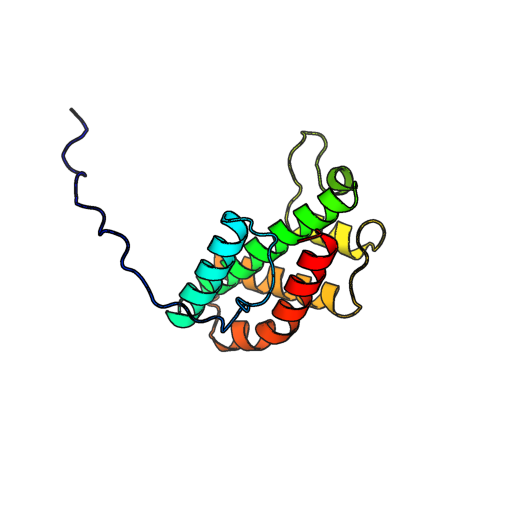6 -5.158 9.413 1.00 95.69 108 ALA A C 1
ATOM 829 O O . ALA A 1 108 ? 2.862 -4.355 8.505 1.00 95.69 108 ALA A O 1
ATOM 830 N N . PRO A 1 109 ? 2.949 -4.838 10.694 1.00 95.38 109 PRO A N 1
ATOM 831 C CA . PRO A 1 109 ? 3.528 -3.541 11.055 1.00 95.38 109 PRO A CA 1
ATOM 832 C C . PRO A 1 109 ? 4.817 -3.203 10.298 1.00 95.38 109 PRO A C 1
ATOM 834 O O . PRO A 1 109 ? 5.000 -2.063 9.882 1.00 95.38 109 PRO A O 1
ATOM 837 N N . SER A 1 110 ? 5.688 -4.196 10.096 1.00 96.44 110 SER A N 1
ATOM 838 C CA . SER A 1 110 ? 6.956 -4.009 9.383 1.00 96.44 110 SER A CA 1
ATOM 839 C C . SER A 1 110 ? 6.746 -3.843 7.877 1.00 96.44 110 SER A C 1
ATOM 841 O O . SER A 1 110 ? 7.441 -3.058 7.235 1.00 96.44 110 SER A O 1
ATOM 843 N N . THR A 1 111 ? 5.753 -4.532 7.310 1.00 97.81 111 THR A N 1
ATOM 844 C CA . THR A 1 111 ? 5.358 -4.371 5.907 1.00 97.81 111 THR A CA 1
ATOM 845 C C . THR A 1 111 ? 4.760 -2.991 5.665 1.00 97.81 111 THR A C 1
ATOM 847 O O . THR A 1 111 ? 5.126 -2.345 4.690 1.00 97.81 111 THR A O 1
ATOM 850 N N . LEU A 1 112 ? 3.903 -2.503 6.569 1.00 98.19 112 LEU A N 1
ATOM 851 C CA . LEU A 1 112 ? 3.329 -1.156 6.503 1.00 98.19 112 LEU A CA 1
ATOM 852 C C . LEU A 1 112 ? 4.416 -0.077 6.466 1.00 98.19 112 LEU A C 1
ATOM 854 O O . LEU A 1 112 ? 4.349 0.830 5.638 1.00 98.19 112 LEU A O 1
ATOM 858 N N . ASP A 1 113 ? 5.448 -0.210 7.303 1.00 97.81 113 ASP A N 1
ATOM 859 C CA . ASP A 1 113 ? 6.584 0.717 7.298 1.00 97.81 113 ASP A CA 1
ATOM 860 C C . ASP A 1 113 ? 7.338 0.702 5.973 1.00 97.81 113 ASP A C 1
ATOM 862 O O . ASP A 1 113 ? 7.669 1.762 5.447 1.00 97.81 113 ASP A O 1
ATOM 866 N N . LYS A 1 114 ? 7.575 -0.486 5.405 1.00 98.06 114 LYS A N 1
ATOM 867 C CA . LYS A 1 114 ? 8.236 -0.622 4.101 1.00 98.06 114 LYS A CA 1
ATOM 868 C C . LYS A 1 114 ? 7.399 -0.014 2.980 1.00 98.06 114 LYS A C 1
ATOM 870 O O . LYS A 1 114 ? 7.925 0.772 2.203 1.00 98.06 114 LYS A O 1
ATOM 875 N N . VAL A 1 115 ? 6.096 -0.305 2.932 1.00 98.44 115 VAL A N 1
ATOM 876 C CA . VAL A 1 115 ? 5.169 0.288 1.952 1.00 98.44 115 VAL A CA 1
ATOM 877 C C . VAL A 1 115 ? 5.196 1.814 2.039 1.00 98.44 115 VAL A C 1
ATOM 879 O O . VAL A 1 115 ? 5.314 2.488 1.014 1.00 98.44 115 VAL A O 1
ATOM 882 N N . LYS A 1 116 ? 5.130 2.368 3.257 1.00 98.06 116 LYS A N 1
ATOM 883 C CA . LYS A 1 116 ? 5.216 3.814 3.480 1.00 98.06 116 LYS A CA 1
ATOM 884 C C . LYS A 1 116 ? 6.554 4.374 3.012 1.00 98.06 116 LYS A C 1
ATOM 886 O O . LYS A 1 116 ? 6.554 5.320 2.233 1.00 98.06 116 LYS A O 1
ATOM 891 N N . ALA A 1 117 ? 7.666 3.794 3.458 1.00 97.81 117 ALA A N 1
ATOM 892 C CA . ALA A 1 117 ? 9.004 4.279 3.146 1.00 97.81 117 ALA A CA 1
ATOM 893 C C . ALA A 1 117 ? 9.288 4.252 1.637 1.00 97.81 117 ALA A C 1
ATOM 895 O O . ALA A 1 117 ? 9.676 5.275 1.076 1.00 97.81 117 ALA A O 1
ATOM 896 N N . THR A 1 118 ? 9.032 3.122 0.969 1.00 98.00 118 THR A N 1
ATOM 897 C CA . THR A 1 118 ? 9.227 2.976 -0.481 1.00 98.00 118 THR A CA 1
ATOM 898 C C . THR A 1 118 ? 8.309 3.922 -1.255 1.00 98.00 118 THR A C 1
ATOM 900 O O . THR A 1 118 ? 8.765 4.602 -2.169 1.00 98.00 118 THR A O 1
ATOM 903 N N . GLY A 1 119 ? 7.032 4.035 -0.868 1.00 97.88 119 GLY A N 1
ATOM 904 C CA . GLY A 1 119 ? 6.084 4.937 -1.524 1.00 97.88 119 GLY A CA 1
ATOM 905 C C . GLY A 1 119 ? 6.403 6.426 -1.328 1.00 97.88 119 GLY A C 1
ATOM 906 O O . GLY A 1 119 ? 6.310 7.192 -2.282 1.00 97.88 119 GLY A O 1
ATOM 907 N N . ASP A 1 120 ? 6.789 6.848 -0.116 1.00 97.62 120 ASP A N 1
ATOM 908 C CA . ASP A 1 120 ? 7.209 8.233 0.172 1.00 97.62 120 ASP A CA 1
ATOM 909 C C . ASP A 1 120 ? 8.472 8.591 -0.617 1.00 97.62 120 ASP A C 1
ATOM 911 O O . ASP A 1 120 ? 8.542 9.656 -1.233 1.00 97.62 120 ASP A O 1
ATOM 915 N N . ALA A 1 121 ? 9.464 7.696 -0.622 1.00 97.62 121 ALA A N 1
ATOM 916 C CA . ALA A 1 121 ? 10.703 7.907 -1.354 1.00 97.62 121 ALA A CA 1
ATOM 917 C C . ALA A 1 121 ? 10.442 8.009 -2.864 1.00 97.62 121 ALA A C 1
ATOM 919 O O . ALA A 1 121 ? 10.932 8.943 -3.496 1.00 97.62 121 ALA A O 1
ATOM 920 N N . ALA A 1 122 ? 9.613 7.119 -3.423 1.00 97.69 122 ALA A N 1
ATOM 921 C CA . ALA A 1 122 ? 9.225 7.137 -4.833 1.00 97.69 122 ALA A CA 1
ATOM 922 C C . ALA A 1 122 ? 8.526 8.439 -5.255 1.00 97.69 122 ALA A C 1
ATOM 924 O O . ALA A 1 122 ? 8.690 8.879 -6.392 1.00 97.69 122 ALA A O 1
ATOM 925 N N . ALA A 1 123 ? 7.748 9.045 -4.355 1.00 96.75 123 ALA A N 1
ATOM 926 C CA . ALA A 1 123 ? 6.978 10.250 -4.646 1.00 96.75 123 ALA A CA 1
ATOM 927 C C . ALA A 1 123 ? 7.770 11.551 -4.435 1.00 96.75 123 ALA A C 1
ATOM 929 O O . ALA A 1 123 ? 7.539 12.532 -5.142 1.00 96.75 123 ALA A O 1
ATOM 930 N N . HIS A 1 124 ? 8.667 11.590 -3.446 1.00 95.94 124 HIS A N 1
ATOM 931 C CA . HIS A 1 124 ? 9.194 12.860 -2.936 1.00 95.94 124 HIS A CA 1
ATOM 932 C C . HIS A 1 124 ? 10.718 12.946 -2.867 1.00 95.94 124 HIS A C 1
ATOM 934 O O . HIS A 1 124 ? 11.259 14.051 -2.775 1.00 95.94 124 HIS A O 1
ATOM 940 N N . HIS A 1 125 ? 11.444 11.828 -2.892 1.00 95.44 125 HIS A N 1
ATOM 941 C CA . HIS A 1 125 ? 12.882 11.873 -2.660 1.00 95.44 125 HIS A CA 1
ATOM 942 C C . HIS A 1 125 ? 13.657 12.207 -3.944 1.00 95.44 125 HIS A C 1
ATOM 944 O O . HIS A 1 125 ? 13.691 11.439 -4.900 1.00 95.44 125 HIS A O 1
ATOM 950 N N . ARG A 1 126 ? 14.371 13.342 -3.924 1.00 95.44 126 ARG A N 1
ATOM 951 C CA . ARG A 1 126 ? 15.042 13.961 -5.086 1.00 95.44 126 ARG A CA 1
ATOM 952 C C . ARG A 1 126 ? 15.969 13.038 -5.888 1.00 95.44 126 ARG A C 1
ATOM 954 O O . ARG A 1 126 ? 16.083 13.205 -7.096 1.00 95.44 126 ARG A O 1
ATOM 961 N N . TYR A 1 127 ? 16.661 12.120 -5.218 1.00 95.06 127 TYR A N 1
ATOM 962 C CA . TYR A 1 127 ? 17.674 11.247 -5.832 1.00 95.06 127 TYR A CA 1
ATOM 963 C C . TYR A 1 127 ? 17.326 9.757 -5.760 1.00 95.06 127 TYR A C 1
ATOM 965 O O . TYR A 1 127 ? 18.170 8.916 -6.052 1.00 95.06 127 TYR A O 1
ATOM 973 N N . TYR A 1 128 ? 16.115 9.420 -5.316 1.00 95.75 128 TYR A N 1
ATOM 974 C CA . TYR A 1 128 ? 15.703 8.028 -5.173 1.00 95.75 128 TYR A CA 1
ATOM 975 C C . TYR A 1 128 ? 14.930 7.606 -6.413 1.00 95.75 128 TYR A C 1
ATOM 977 O O . TYR A 1 128 ? 14.064 8.334 -6.886 1.00 95.75 128 TYR A O 1
ATOM 985 N N . ASN A 1 129 ? 15.218 6.404 -6.893 1.00 96.75 129 ASN A N 1
ATOM 986 C CA . ASN A 1 129 ? 14.363 5.701 -7.828 1.00 96.75 129 ASN A CA 1
ATOM 987 C C . ASN A 1 129 ? 14.152 4.291 -7.301 1.00 96.75 129 ASN A C 1
ATOM 989 O O . ASN A 1 129 ? 15.109 3.578 -7.006 1.00 96.75 129 ASN A O 1
ATOM 993 N N . THR A 1 130 ? 12.891 3.903 -7.229 1.00 98.25 130 THR A N 1
ATOM 994 C CA . THR A 1 130 ? 12.472 2.538 -6.954 1.00 98.25 130 THR A CA 1
ATOM 995 C C . THR A 1 130 ? 12.992 1.650 -8.072 1.00 98.25 130 THR A C 1
ATOM 997 O O . THR A 1 130 ? 12.763 1.913 -9.254 1.00 98.25 130 THR A O 1
ATOM 1000 N N . SER A 1 131 ? 13.696 0.592 -7.704 1.00 98.12 131 SER A N 1
ATOM 1001 C CA . SER A 1 131 ? 14.136 -0.449 -8.621 1.00 98.12 131 SER A CA 1
ATOM 1002 C C . SER A 1 131 ? 13.112 -1.582 -8.694 1.00 98.12 131 SER A C 1
ATOM 1004 O O . SER A 1 131 ? 12.249 -1.732 -7.827 1.00 98.12 131 SER A O 1
ATOM 1006 N N . LYS A 1 132 ? 13.250 -2.452 -9.701 1.00 97.94 132 LYS A N 1
ATOM 1007 C CA . LYS A 1 132 ? 12.485 -3.706 -9.760 1.00 97.94 132 LYS A CA 1
ATOM 1008 C C . LYS A 1 132 ? 12.658 -4.527 -8.480 1.00 97.94 132 LYS A C 1
ATOM 1010 O O . LYS A 1 132 ? 11.686 -5.051 -7.948 1.00 97.94 132 LYS A O 1
ATOM 1015 N N . ARG A 1 133 ? 13.897 -4.596 -7.983 1.00 97.94 133 ARG A N 1
ATOM 1016 C CA . ARG A 1 133 ? 14.254 -5.348 -6.779 1.00 97.94 133 ARG A CA 1
ATOM 1017 C C . ARG A 1 133 ? 13.524 -4.825 -5.546 1.00 97.94 133 ARG A C 1
ATOM 1019 O O . ARG A 1 133 ? 13.045 -5.633 -4.767 1.00 97.94 133 ARG A O 1
ATOM 1026 N N . ASP A 1 134 ? 13.384 -3.509 -5.402 1.00 98.00 134 ASP A N 1
ATOM 1027 C CA . ASP A 1 134 ? 12.651 -2.927 -4.270 1.00 98.00 134 ASP A CA 1
ATOM 1028 C C . ASP A 1 134 ? 11.183 -3.380 -4.254 1.00 98.00 134 ASP A C 1
ATOM 1030 O O . ASP A 1 134 ? 10.636 -3.680 -3.192 1.00 98.00 134 ASP A O 1
ATOM 1034 N N . ILE A 1 135 ? 10.549 -3.473 -5.431 1.00 98.25 135 ILE A N 1
ATOM 1035 C CA . ILE A 1 135 ? 9.185 -4.004 -5.549 1.00 98.25 135 ILE A CA 1
ATOM 1036 C C . ILE A 1 135 ? 9.162 -5.511 -5.292 1.00 98.25 135 ILE A C 1
ATOM 1038 O O . ILE A 1 135 ? 8.311 -5.975 -4.536 1.00 98.25 135 ILE A O 1
ATOM 1042 N N . ASP A 1 136 ? 10.088 -6.271 -5.877 1.00 97.81 136 ASP A N 1
ATOM 1043 C CA . ASP A 1 136 ? 10.163 -7.728 -5.714 1.00 97.81 136 ASP A CA 1
ATOM 1044 C C . ASP A 1 136 ? 10.374 -8.134 -4.245 1.00 97.81 136 ASP A C 1
ATOM 1046 O O . ASP A 1 136 ? 9.690 -9.033 -3.757 1.00 97.81 136 ASP A O 1
ATOM 1050 N N . ASP A 1 137 ? 11.248 -7.434 -3.517 1.00 96.62 137 ASP A N 1
ATOM 1051 C CA . ASP A 1 137 ? 11.533 -7.675 -2.096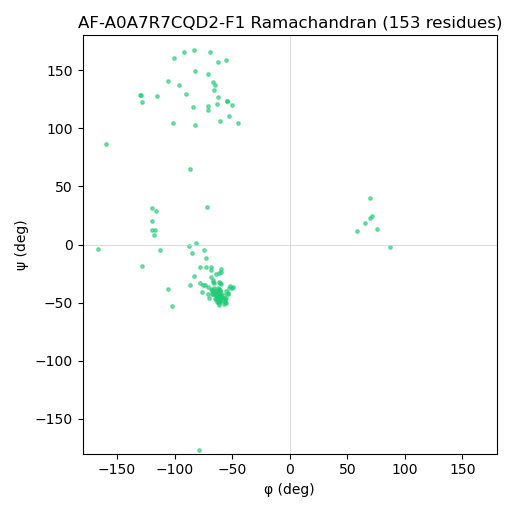 1.00 96.62 137 ASP A CA 1
ATOM 1052 C C . ASP A 1 137 ? 10.329 -7.309 -1.197 1.00 96.62 137 ASP A C 1
ATOM 1054 O O . AS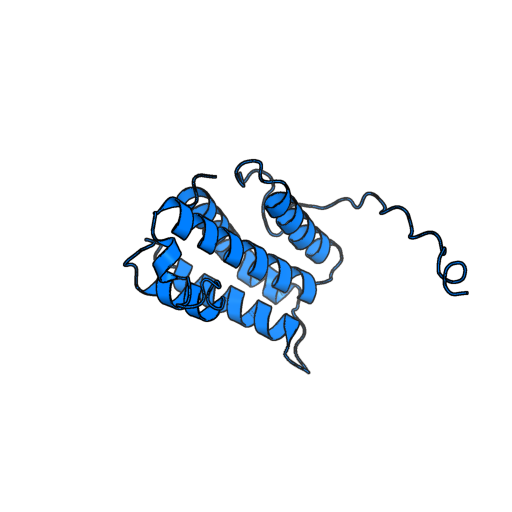P A 1 137 ? 10.127 -7.892 -0.124 1.00 96.62 137 ASP A O 1
ATOM 1058 N N . LEU A 1 138 ? 9.495 -6.358 -1.632 1.00 95.81 138 LEU A N 1
ATOM 1059 C CA . LEU A 1 138 ? 8.254 -5.976 -0.953 1.00 95.81 138 LEU A CA 1
ATOM 1060 C C . LEU A 1 138 ? 7.109 -6.974 -1.217 1.00 95.81 138 LEU A C 1
ATOM 1062 O O . LEU A 1 138 ? 6.274 -7.210 -0.338 1.00 95.81 138 LEU A O 1
ATOM 1066 N N . ASN A 1 139 ? 7.081 -7.575 -2.406 1.00 93.62 139 ASN A N 1
ATOM 1067 C CA . ASN A 1 139 ? 5.936 -8.265 -3.000 1.00 93.62 139 ASN A CA 1
ATOM 1068 C C . ASN A 1 139 ? 5.321 -9.392 -2.136 1.00 93.62 139 ASN A C 1
ATOM 1070 O O . ASN A 1 139 ? 4.115 -9.341 -1.884 1.00 93.62 139 ASN A O 1
ATOM 1074 N N . PRO A 1 140 ? 6.078 -10.367 -1.581 1.00 94.62 140 PRO A N 1
ATOM 1075 C CA . PRO A 1 140 ? 5.471 -11.463 -0.816 1.00 94.62 140 PRO A CA 1
ATOM 1076 C C . PRO A 1 140 ? 4.730 -10.975 0.434 1.00 94.62 140 PRO A C 1
ATOM 1078 O O . PRO A 1 140 ? 3.623 -11.423 0.732 1.00 94.62 140 PRO A O 1
ATOM 1081 N N . ASN A 1 141 ? 5.326 -10.017 1.144 1.00 96.62 141 ASN A N 1
ATOM 1082 C CA . ASN A 1 141 ? 4.747 -9.448 2.357 1.00 96.62 141 ASN A CA 1
ATOM 1083 C C . ASN A 1 141 ? 3.596 -8.492 2.035 1.00 96.62 141 ASN A C 1
ATOM 1085 O O . ASN A 1 141 ? 2.620 -8.435 2.780 1.00 96.62 141 ASN A O 1
ATOM 1089 N N . LEU A 1 142 ? 3.696 -7.758 0.922 1.00 97.62 142 LEU A N 1
ATOM 1090 C CA . LEU A 1 142 ? 2.621 -6.906 0.427 1.00 97.62 142 LEU A CA 1
ATOM 1091 C C . LEU A 1 142 ? 1.375 -7.729 0.103 1.00 97.62 142 LEU A C 1
ATOM 1093 O O . LEU A 1 142 ? 0.299 -7.363 0.553 1.00 97.62 142 LEU A O 1
ATOM 1097 N N . ARG A 1 143 ? 1.506 -8.856 -0.608 1.00 96.12 143 ARG A N 1
ATOM 1098 C CA . ARG A 1 143 ? 0.366 -9.734 -0.925 1.00 96.12 143 ARG A CA 1
ATOM 1099 C C . ARG A 1 143 ? -0.350 -10.219 0.330 1.00 96.12 143 ARG A C 1
ATOM 1101 O O . ARG A 1 143 ? -1.570 -10.123 0.409 1.00 96.12 143 ARG A O 1
ATOM 1108 N N . GLN A 1 144 ? 0.408 -10.674 1.330 1.00 96.69 144 GLN A N 1
ATOM 1109 C CA . GLN A 1 144 ? -0.151 -11.084 2.622 1.00 96.69 144 GLN A CA 1
ATOM 1110 C C . GLN A 1 144 ? -0.886 -9.930 3.310 1.00 96.69 144 GLN A C 1
ATOM 1112 O O . GLN A 1 144 ? -2.004 -10.112 3.782 1.00 96.69 144 GLN A O 1
ATOM 1117 N N . LEU A 1 145 ? -0.283 -8.738 3.321 1.00 98.06 145 LEU A N 1
ATOM 1118 C CA . LEU A 1 145 ? -0.881 -7.547 3.916 1.00 98.06 145 LEU A CA 1
ATOM 1119 C C . LEU A 1 145 ? -2.174 -7.132 3.199 1.00 98.06 145 LEU A C 1
ATOM 1121 O O . LEU A 1 145 ? -3.168 -6.862 3.861 1.00 98.06 145 LEU A O 1
ATOM 1125 N N . VAL A 1 146 ? -2.184 -7.084 1.864 1.00 98.06 146 VAL A N 1
ATOM 1126 C CA . VAL A 1 146 ? -3.373 -6.712 1.077 1.00 98.06 146 VAL A CA 1
ATOM 1127 C C . VAL A 1 146 ? -4.495 -7.723 1.316 1.00 98.06 146 VAL A C 1
ATOM 1129 O O . VAL A 1 146 ? -5.627 -7.310 1.546 1.00 98.06 146 VAL A O 1
ATOM 1132 N N . ALA A 1 147 ? -4.187 -9.024 1.338 1.00 97.12 147 ALA A N 1
ATOM 1133 C CA . ALA A 1 147 ? -5.175 -10.062 1.623 1.00 97.12 147 ALA A CA 1
ATOM 1134 C C . ALA A 1 147 ? -5.759 -9.948 3.038 1.00 97.12 147 ALA A C 1
ATOM 1136 O O . ALA A 1 147 ? -6.973 -10.012 3.222 1.00 97.12 147 ALA A O 1
ATOM 1137 N N . GLU A 1 148 ? -4.903 -9.728 4.036 1.00 97.44 148 GLU A N 1
ATOM 1138 C CA . GLU A 1 148 ? -5.321 -9.533 5.422 1.00 97.44 148 GLU A CA 1
ATOM 1139 C C . GLU A 1 148 ? -6.205 -8.288 5.585 1.00 97.44 148 GLU A C 1
ATOM 1141 O O . GLU A 1 148 ? -7.258 -8.350 6.221 1.00 97.44 148 GLU A O 1
ATOM 1146 N N . LEU A 1 149 ? -5.819 -7.164 4.977 1.00 97.94 149 LEU A N 1
ATOM 1147 C CA . LEU A 1 149 ? -6.599 -5.931 5.043 1.00 97.94 149 LEU A CA 1
ATOM 1148 C C . LEU A 1 149 ? -7.932 -6.045 4.299 1.00 97.94 149 LEU A C 1
ATOM 1150 O O . LEU A 1 149 ? -8.939 -5.563 4.811 1.00 97.94 149 LEU A O 1
ATOM 1154 N N . ALA A 1 150 ? -7.965 -6.705 3.138 1.00 97.50 150 ALA A N 1
ATOM 1155 C CA . ALA A 1 150 ? -9.207 -6.969 2.412 1.00 97.50 150 ALA A CA 1
ATOM 1156 C C . ALA A 1 150 ? -10.177 -7.816 3.255 1.00 97.50 150 ALA A C 1
ATOM 1158 O O . ALA A 1 150 ? -11.349 -7.461 3.388 1.00 97.50 150 ALA A O 1
ATOM 1159 N N . ALA A 1 151 ? -9.675 -8.862 3.919 1.00 97.00 151 ALA A N 1
ATOM 1160 C CA . ALA A 1 151 ? -10.478 -9.680 4.824 1.00 97.00 151 ALA A CA 1
ATOM 1161 C C . ALA A 1 151 ? -11.030 -8.867 6.011 1.00 97.00 151 ALA A C 1
ATOM 1163 O O . ALA A 1 151 ? -12.210 -8.975 6.344 1.00 97.00 151 ALA A O 1
ATOM 1164 N N . LEU A 1 152 ? -10.209 -8.007 6.625 1.00 96.56 152 LEU A N 1
ATOM 1165 C CA . LEU A 1 152 ? -10.636 -7.125 7.721 1.00 96.56 152 LEU A CA 1
ATOM 1166 C C . LEU A 1 152 ? -11.643 -6.058 7.273 1.00 96.56 152 LEU A C 1
ATOM 1168 O O . LEU A 1 152 ? -12.536 -5.694 8.036 1.00 96.56 152 LEU A O 1
ATOM 1172 N N . ALA A 1 153 ? -11.529 -5.588 6.033 1.00 96.81 153 ALA A N 1
ATOM 1173 C CA . ALA A 1 153 ? -12.490 -4.699 5.392 1.00 96.81 153 ALA A CA 1
ATOM 1174 C C . ALA A 1 153 ? -13.806 -5.407 4.998 1.00 96.81 153 ALA A C 1
ATOM 1176 O O . ALA A 1 153 ? -14.799 -4.740 4.700 1.00 96.81 153 ALA A O 1
ATOM 1177 N N . GLY A 1 154 ? -13.850 -6.743 5.043 1.00 95.19 154 GLY A N 1
ATOM 1178 C CA . GLY A 1 154 ? -15.009 -7.543 4.645 1.00 95.19 154 GLY A CA 1
ATOM 1179 C C . GLY A 1 154 ? -15.266 -7.515 3.137 1.00 95.19 154 GLY A C 1
ATOM 1180 O O . GLY A 1 154 ? -16.423 -7.385 2.731 1.00 95.19 154 GLY A O 1
ATOM 1181 N N . LEU A 1 155 ? -14.189 -7.565 2.348 1.00 92.25 155 LEU A N 1
ATOM 1182 C CA . LEU A 1 155 ? -14.169 -7.561 0.881 1.00 92.25 155 LEU A CA 1
ATOM 1183 C C . LEU A 1 155 ? -13.968 -8.963 0.285 1.00 92.25 155 LEU A C 1
ATOM 1185 O O . LEU A 1 155 ? -13.494 -9.861 1.011 1.00 92.25 155 LEU A O 1
#

Secondary structure (DSSP, 8-state):
--SSTT---PPP--------SSS-TTS--TT-HHHHHHHHHHHHHHHTT-HHHHHHHHHHHHHHHHHHHHHHTT-GGGGB-TTSPBPPHHHHHHHHHT-SS----SSHHHHHHHHHHHHHHHHH-TT----HHHHHHHHHHHHHHHHHHHHHHT-